Protein AF-A0A359E8F3-F1 (afdb_monomer_lite)

pLDDT: mean 83.63, std 13.79, range [54.94, 97.31]

Radius of gyration: 30.12 Å; chains: 1; bounding box: 56×21×74 Å

Structure (mmCIF, N/CA/C/O backbone):
data_AF-A0A359E8F3-F1
#
_entry.id   AF-A0A359E8F3-F1
#
loop_
_atom_site.group_PDB
_atom_site.id
_atom_site.type_symbol
_atom_site.label_atom_id
_atom_site.label_alt_id
_atom_site.label_comp_id
_atom_site.label_asym_id
_atom_site.label_entity_id
_atom_site.label_seq_id
_atom_site.pdbx_PDB_ins_code
_atom_site.Ca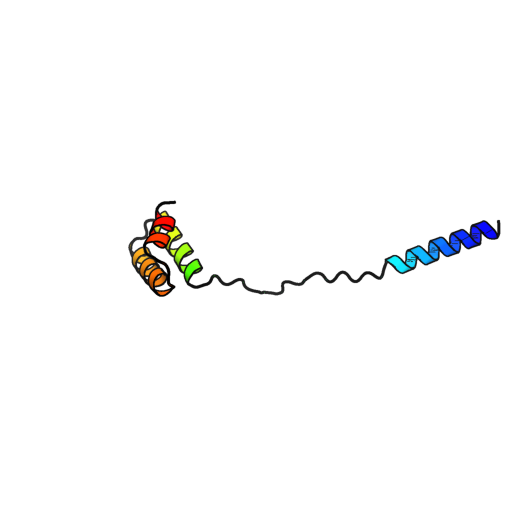rtn_x
_atom_site.Cartn_y
_atom_site.Cartn_z
_atom_site.occupancy
_atom_site.B_iso_or_equiv
_atom_site.auth_seq_id
_atom_site.auth_comp_id
_atom_site.auth_asym_id
_atom_site.auth_atom_id
_atom_site.pdbx_PDB_model_num
ATOM 1 N N . MET A 1 1 ? 46.134 7.256 -59.559 1.00 59.06 1 MET A N 1
ATOM 2 C CA . MET A 1 1 ? 45.098 8.301 -59.400 1.00 59.06 1 MET A CA 1
ATOM 3 C C . MET A 1 1 ? 43.683 7.746 -59.586 1.00 59.06 1 MET A C 1
ATOM 5 O O . MET A 1 1 ? 42.943 7.765 -58.618 1.00 59.06 1 MET A O 1
ATOM 9 N N . ARG A 1 2 ? 43.337 7.125 -60.728 1.00 66.69 2 ARG A N 1
ATOM 10 C CA . ARG A 1 2 ? 41.991 6.547 -60.995 1.00 66.69 2 ARG A CA 1
ATOM 11 C C . ARG A 1 2 ? 41.483 5.497 -59.987 1.00 66.69 2 ARG A C 1
ATOM 13 O O . ARG A 1 2 ? 40.303 5.444 -59.683 1.00 66.69 2 ARG A O 1
ATOM 20 N N . LYS A 1 3 ? 42.374 4.666 -59.439 1.00 60.75 3 LYS A N 1
ATOM 21 C CA . LYS A 1 3 ? 42.028 3.662 -58.416 1.00 60.75 3 LYS A CA 1
ATOM 22 C C . LYS A 1 3 ? 41.692 4.280 -57.054 1.00 60.75 3 LYS A C 1
ATOM 24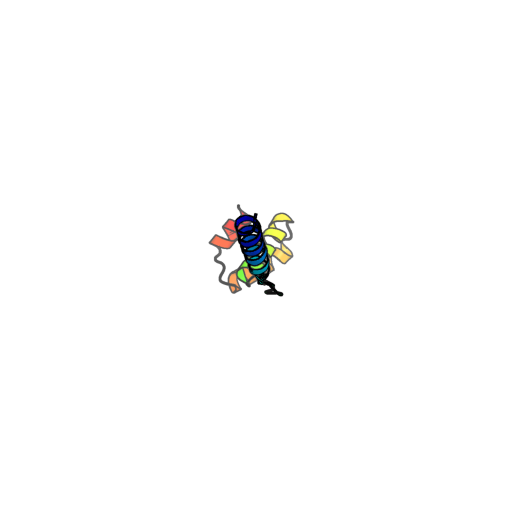 O O . LYS A 1 3 ? 40.760 3.826 -56.409 1.00 60.75 3 LYS A O 1
ATOM 29 N N . ALA A 1 4 ? 42.380 5.349 -56.652 1.00 73.06 4 ALA A N 1
ATOM 30 C CA . ALA A 1 4 ? 42.122 6.038 -55.384 1.00 73.06 4 ALA A CA 1
ATOM 31 C C . ALA A 1 4 ? 40.779 6.789 -55.403 1.00 73.06 4 ALA A C 1
ATOM 33 O O . ALA A 1 4 ? 40.053 6.763 -54.418 1.00 73.06 4 ALA A O 1
ATOM 34 N N . THR A 1 5 ? 40.404 7.368 -56.549 1.00 77.19 5 THR A N 1
ATOM 35 C CA . THR A 1 5 ? 39.091 8.007 -56.730 1.00 77.19 5 THR A CA 1
ATOM 36 C C . THR A 1 5 ? 37.942 6.995 -56.700 1.00 77.19 5 THR A C 1
ATOM 38 O O . THR A 1 5 ? 36.883 7.307 -56.176 1.00 77.19 5 THR A O 1
ATOM 41 N N . ILE A 1 6 ? 38.148 5.765 -57.191 1.00 79.81 6 ILE A N 1
ATOM 42 C CA . ILE A 1 6 ? 37.136 4.693 -57.117 1.00 79.81 6 ILE A CA 1
ATOM 43 C C . ILE A 1 6 ? 36.933 4.217 -55.673 1.00 79.81 6 ILE A C 1
ATOM 45 O O . ILE A 1 6 ? 35.796 4.116 -55.228 1.00 79.81 6 ILE A O 1
ATOM 49 N N . HIS A 1 7 ? 38.009 3.998 -54.910 1.00 72.69 7 HIS A N 1
ATOM 50 C CA . HIS A 1 7 ? 37.886 3.640 -53.490 1.00 72.69 7 HIS A CA 1
ATOM 51 C C . HIS A 1 7 ? 37.243 4.772 -52.675 1.00 72.69 7 HIS A C 1
ATOM 53 O O . HIS A 1 7 ? 36.409 4.500 -51.818 1.00 72.69 7 HIS A O 1
ATOM 59 N N . ALA A 1 8 ? 37.556 6.037 -52.988 1.00 79.94 8 ALA A N 1
ATOM 60 C CA . ALA A 1 8 ? 36.909 7.192 -52.366 1.00 79.94 8 ALA A CA 1
ATOM 61 C C . ALA A 1 8 ? 35.395 7.245 -52.654 1.00 79.94 8 ALA A C 1
ATOM 63 O O . ALA A 1 8 ? 34.617 7.533 -51.750 1.00 79.94 8 ALA A O 1
ATOM 64 N N . MET A 1 9 ? 34.961 6.902 -53.874 1.00 78.56 9 MET A N 1
ATOM 65 C CA . MET A 1 9 ? 33.533 6.810 -54.215 1.00 78.56 9 MET A CA 1
ATOM 66 C C . MET A 1 9 ? 32.828 5.636 -53.516 1.00 78.56 9 MET A C 1
ATOM 68 O O . MET A 1 9 ? 31.687 5.786 -53.089 1.00 78.56 9 MET A O 1
ATOM 72 N N . ILE A 1 10 ? 33.501 4.492 -53.347 1.00 81.25 10 ILE A N 1
ATOM 73 C CA . ILE A 1 10 ? 32.948 3.329 -52.628 1.00 81.25 10 ILE A CA 1
ATOM 74 C C . ILE A 1 10 ? 32.774 3.642 -51.135 1.00 81.25 10 ILE A C 1
ATOM 76 O O . ILE A 1 10 ? 31.729 3.340 -50.563 1.00 81.25 10 ILE A O 1
ATOM 80 N N . LEU A 1 11 ? 33.756 4.300 -50.513 1.00 77.81 11 LEU A N 1
ATOM 81 C CA . LEU A 1 11 ? 33.664 4.722 -49.111 1.00 77.81 11 LEU A CA 1
ATOM 82 C C . LEU A 1 11 ? 32.548 5.751 -48.892 1.00 77.81 11 LEU A C 1
ATOM 84 O O . LEU A 1 11 ? 31.815 5.661 -47.908 1.00 77.81 11 LEU A O 1
ATOM 88 N N . LEU A 1 12 ? 32.368 6.680 -49.836 1.00 78.00 12 LEU A N 1
ATOM 89 C CA . LEU A 1 12 ? 31.273 7.648 -49.795 1.00 78.00 12 LEU A CA 1
ATOM 90 C C . LEU A 1 12 ? 29.904 6.951 -49.883 1.00 78.00 12 LEU A C 1
ATOM 92 O O . LEU A 1 12 ? 29.009 7.262 -49.103 1.00 78.00 12 LEU A O 1
ATOM 96 N N . ALA A 1 13 ? 29.750 5.963 -50.768 1.00 75.06 13 ALA A N 1
ATOM 97 C CA . ALA A 1 13 ? 28.499 5.220 -50.922 1.00 75.06 13 ALA A CA 1
ATOM 98 C C . ALA A 1 13 ? 28.116 4.411 -49.668 1.00 75.06 13 ALA A C 1
ATOM 100 O O . ALA A 1 13 ? 26.942 4.372 -49.311 1.00 75.06 13 ALA A O 1
ATOM 101 N N . ILE A 1 14 ? 29.086 3.819 -48.961 1.00 74.88 14 ILE A N 1
ATOM 102 C CA . ILE A 1 14 ? 28.833 3.050 -47.727 1.00 74.88 14 ILE A CA 1
ATOM 103 C C . ILE A 1 14 ? 28.313 3.959 -46.602 1.00 74.88 14 ILE A C 1
ATOM 105 O O . ILE A 1 14 ? 27.421 3.562 -45.856 1.00 74.88 14 ILE A O 1
ATOM 109 N N . SER A 1 15 ? 28.800 5.203 -46.521 1.00 67.88 15 SER A N 1
ATOM 110 C CA . SER A 1 15 ? 28.347 6.169 -45.506 1.00 67.88 15 SER A CA 1
ATOM 111 C C . SER A 1 15 ? 26.885 6.615 -45.670 1.00 67.88 15 SER A C 1
ATOM 113 O O . SER A 1 15 ? 26.248 7.017 -44.701 1.00 67.88 15 SER A O 1
ATOM 115 N N . LEU A 1 16 ? 26.326 6.504 -46.880 1.00 67.38 16 LEU A N 1
ATOM 116 C CA . LEU A 1 16 ? 24.926 6.838 -47.164 1.00 67.38 16 LEU A CA 1
ATOM 117 C C . LEU A 1 16 ? 23.948 5.729 -46.748 1.00 67.38 16 LEU A C 1
ATOM 119 O O . LEU A 1 16 ? 22.783 6.014 -46.487 1.00 67.38 16 LEU A O 1
ATOM 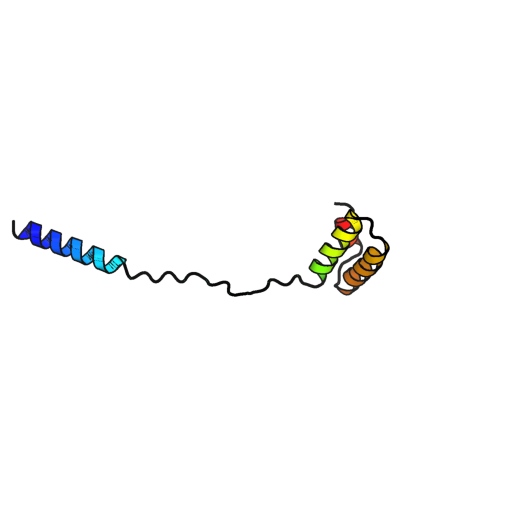123 N N . TRP A 1 17 ? 24.403 4.477 -46.647 1.00 69.00 17 TRP A N 1
ATOM 124 C CA . TRP A 1 17 ? 23.544 3.350 -46.262 1.00 69.00 17 TRP A CA 1
ATOM 125 C C . TRP A 1 17 ? 23.236 3.330 -44.761 1.00 69.00 17 TRP A C 1
ATOM 127 O O . TRP A 1 17 ? 22.154 2.912 -44.353 1.00 69.00 17 TRP A O 1
ATOM 137 N N . THR A 1 18 ? 24.147 3.832 -43.926 1.00 64.19 18 THR A N 1
ATOM 138 C CA . THR A 1 18 ? 24.050 3.722 -42.460 1.00 64.19 18 THR A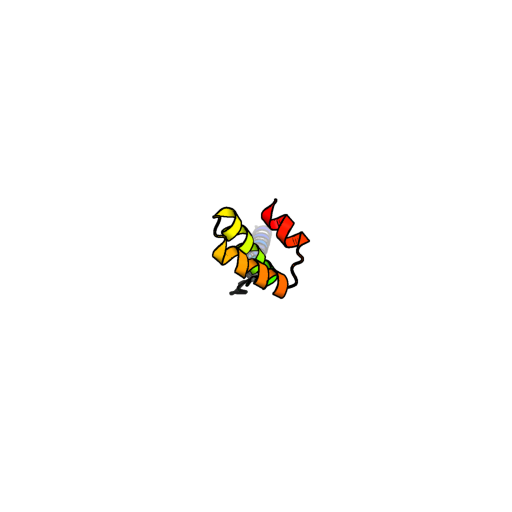 CA 1
ATOM 139 C C . THR A 1 18 ? 23.028 4.664 -41.816 1.00 64.19 18 THR A C 1
ATOM 141 O O . THR A 1 18 ? 22.759 4.541 -40.627 1.00 64.19 18 THR A O 1
ATOM 144 N N . ILE A 1 19 ? 22.447 5.601 -42.571 1.00 67.81 19 ILE A N 1
ATOM 145 C CA . ILE A 1 19 ? 21.546 6.640 -42.035 1.00 67.81 19 ILE A CA 1
ATOM 146 C C . ILE A 1 19 ? 20.086 6.148 -41.928 1.00 67.81 19 ILE A C 1
ATOM 148 O O . ILE A 1 19 ? 19.271 6.764 -41.251 1.00 67.81 19 ILE A O 1
ATOM 152 N N . SER A 1 20 ? 19.747 4.999 -42.520 1.00 65.56 20 SER A N 1
ATOM 153 C CA . SER A 1 20 ? 18.369 4.473 -42.578 1.00 65.56 20 SER A CA 1
ATOM 154 C C . SER A 1 20 ? 17.983 3.539 -41.417 1.00 65.56 20 SER A C 1
ATOM 156 O O . SER A 1 20 ? 17.209 2.601 -41.590 1.00 65.56 20 SER A O 1
ATOM 158 N N . SER A 1 21 ? 18.507 3.789 -40.213 1.00 66.50 21 SER A N 1
ATOM 159 C CA . SER A 1 21 ? 18.052 3.085 -39.005 1.00 66.50 21 SER A CA 1
ATOM 160 C C . SER A 1 21 ? 16.885 3.844 -38.371 1.00 66.50 21 SER A C 1
ATOM 162 O O . SER A 1 21 ? 17.093 4.840 -37.683 1.00 66.50 21 SER A O 1
ATOM 164 N N . GLU A 1 22 ? 15.653 3.384 -38.597 1.00 66.94 22 GLU A N 1
ATOM 165 C CA . GLU A 1 22 ? 14.479 3.870 -37.863 1.00 66.94 22 GLU A CA 1
ATOM 166 C C . GLU A 1 22 ? 14.552 3.385 -36.408 1.00 66.94 22 GLU A C 1
ATOM 168 O O . GLU A 1 22 ? 14.323 2.212 -36.102 1.00 66.94 22 GLU A O 1
ATOM 173 N N . THR A 1 23 ? 14.883 4.283 -35.483 1.00 66.25 23 THR A N 1
ATOM 174 C CA . THR A 1 23 ? 14.784 4.007 -34.051 1.00 66.25 23 THR A CA 1
ATOM 175 C C . THR A 1 23 ? 13.309 4.032 -33.646 1.00 66.25 23 THR A C 1
ATOM 177 O O . THR A 1 23 ? 12.708 5.090 -33.469 1.00 66.25 23 THR A O 1
ATOM 180 N N . LYS A 1 24 ? 12.690 2.856 -33.476 1.00 67.19 24 LYS A N 1
ATOM 181 C CA . LYS A 1 24 ? 11.410 2.750 -32.756 1.00 67.19 24 LYS A CA 1
ATOM 182 C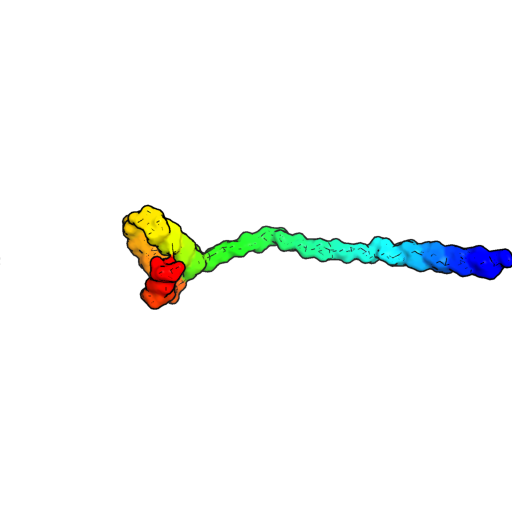 C . LYS A 1 24 ? 11.664 3.102 -31.290 1.00 67.19 24 LYS A C 1
ATOM 184 O O . LYS A 1 24 ? 11.990 2.232 -30.487 1.00 67.19 24 LYS A O 1
ATOM 189 N N . ALA A 1 25 ? 11.536 4.379 -30.943 1.00 65.44 25 ALA A N 1
ATOM 190 C CA . ALA A 1 25 ? 11.336 4.774 -29.558 1.00 65.44 25 ALA A CA 1
ATOM 191 C C . ALA A 1 25 ? 10.041 4.099 -29.092 1.00 65.44 25 ALA A C 1
ATOM 193 O O . ALA A 1 25 ? 8.978 4.332 -29.673 1.00 65.44 25 ALA A O 1
ATOM 194 N N . GLN A 1 26 ? 10.137 3.206 -28.107 1.00 65.56 26 GLN A N 1
ATOM 195 C CA . GLN A 1 26 ? 8.964 2.637 -27.459 1.00 65.56 26 GLN A CA 1
ATOM 196 C C . GLN A 1 26 ? 8.241 3.795 -26.773 1.00 65.56 26 GLN A C 1
ATOM 198 O O . GLN A 1 26 ? 8.646 4.260 -25.712 1.00 65.56 26 GLN A O 1
ATOM 203 N N . ASN A 1 27 ? 7.211 4.317 -27.436 1.00 60.34 27 ASN A N 1
ATOM 204 C CA . ASN A 1 27 ? 6.225 5.164 -26.797 1.00 60.34 27 ASN A CA 1
ATOM 205 C C . ASN A 1 27 ? 5.507 4.240 -25.812 1.00 60.34 27 ASN A C 1
ATOM 207 O O . ASN A 1 27 ? 4.611 3.494 -26.205 1.00 60.34 27 ASN A O 1
ATOM 211 N N . ILE A 1 28 ? 5.951 4.231 -24.554 1.00 60.66 28 ILE A N 1
ATOM 212 C CA . ILE A 1 28 ? 5.106 3.796 -23.443 1.00 60.66 28 ILE A CA 1
ATOM 213 C C . ILE A 1 28 ? 4.052 4.896 -23.315 1.00 60.66 28 ILE A C 1
ATOM 215 O O . ILE A 1 28 ? 4.156 5.795 -22.489 1.00 60.66 28 ILE A O 1
ATOM 219 N N . ALA A 1 29 ? 3.122 4.915 -24.264 1.00 54.94 29 ALA A N 1
ATOM 220 C CA . ALA A 1 29 ? 1.952 5.756 -24.196 1.00 54.94 29 ALA A CA 1
ATOM 221 C C . ALA A 1 29 ? 1.060 5.134 -23.123 1.00 54.94 29 ALA A C 1
ATOM 223 O O . ALA A 1 29 ? 0.466 4.084 -23.349 1.00 54.94 29 ALA A O 1
ATOM 224 N N . ASP A 1 30 ? 1.048 5.763 -21.951 1.00 56.59 30 ASP A N 1
ATOM 225 C CA . ASP A 1 30 ? -0.055 5.734 -20.993 1.00 56.59 30 ASP A CA 1
ATOM 226 C C . ASP A 1 30 ? -0.608 4.353 -20.600 1.00 56.59 30 ASP A C 1
ATOM 228 O O . ASP A 1 30 ? -1.813 4.196 -20.397 1.00 56.59 30 ASP A O 1
ATOM 232 N N . GLU A 1 31 ? 0.251 3.358 -20.365 1.00 59.62 31 GLU A N 1
ATOM 233 C CA . GLU A 1 31 ? -0.095 2.374 -19.337 1.00 59.62 31 GLU A CA 1
ATOM 234 C C . GLU A 1 31 ? 0.019 3.099 -17.997 1.00 59.62 31 GLU A C 1
ATOM 236 O O . GLU A 1 31 ? 1.070 3.129 -17.357 1.00 59.62 31 GLU A O 1
ATOM 241 N N . THR A 1 32 ? -1.069 3.763 -17.604 1.00 63.09 32 THR A N 1
ATOM 242 C CA . THR A 1 32 ? -1.279 4.163 -16.216 1.00 63.09 32 THR A CA 1
ATOM 243 C C . THR A 1 32 ? -1.180 2.883 -15.402 1.00 63.09 32 THR A C 1
ATOM 245 O O . THR A 1 32 ? -2.104 2.074 -15.376 1.00 63.09 32 THR A O 1
ATOM 248 N N . GLN A 1 33 ? -0.001 2.648 -14.822 1.00 69.88 33 GLN A N 1
ATOM 249 C CA . GLN A 1 33 ? 0.260 1.554 -13.896 1.00 69.88 33 GLN A CA 1
ATOM 250 C C . GLN A 1 33 ? -0.542 1.852 -12.632 1.00 69.88 33 GLN A C 1
ATOM 252 O O . GLN A 1 33 ? -0.026 2.378 -11.648 1.00 69.88 33 GLN A O 1
ATOM 257 N N . ASN A 1 34 ? -1.849 1.621 -12.717 1.00 83.12 34 ASN A N 1
ATOM 258 C CA . ASN A 1 34 ? -2.748 1.760 -11.597 1.00 83.12 34 ASN A CA 1
ATOM 259 C C . ASN A 1 34 ? -2.347 0.699 -10.585 1.00 83.12 34 ASN A C 1
ATOM 261 O O . ASN A 1 34 ? -2.200 -0.476 -10.928 1.00 83.12 34 ASN A O 1
ATOM 265 N N . LEU A 1 35 ? -2.158 1.140 -9.348 1.00 88.81 35 LEU A N 1
ATOM 266 C CA . LEU A 1 35 ? -1.967 0.233 -8.233 1.00 88.81 35 LEU A CA 1
ATOM 267 C C . LEU A 1 35 ? -3.175 -0.705 -8.169 1.00 88.81 35 LEU A C 1
ATOM 269 O O . LEU A 1 35 ? -4.313 -0.249 -8.327 1.00 88.81 35 LEU A O 1
ATOM 273 N N . ASN A 1 36 ? -2.935 -1.995 -7.950 1.00 90.88 36 ASN A N 1
ATOM 274 C CA . ASN A 1 36 ? -4.025 -2.912 -7.631 1.00 90.88 36 ASN A CA 1
ATOM 275 C C . ASN A 1 36 ? -4.602 -2.575 -6.239 1.00 90.88 36 ASN A C 1
ATOM 277 O O . ASN A 1 36 ? -4.049 -1.753 -5.504 1.00 90.88 36 ASN A O 1
ATOM 281 N N . GLU A 1 37 ? -5.730 -3.183 -5.885 1.00 91.94 37 GLU A N 1
ATOM 282 C CA . GLU A 1 37 ? -6.430 -2.893 -4.626 1.00 91.94 37 GLU A CA 1
ATOM 283 C C . GLU A 1 37 ? -5.539 -3.167 -3.399 1.00 91.94 37 GLU A C 1
ATOM 285 O O . GLU A 1 37 ? -5.439 -2.314 -2.518 1.00 91.94 37 GLU A O 1
ATOM 290 N N . GLU A 1 38 ? -4.776 -4.268 -3.405 1.00 92.56 38 GLU A N 1
ATOM 291 C CA . GLU A 1 38 ? -3.770 -4.586 -2.376 1.00 92.56 38 GLU A CA 1
ATOM 292 C C . GLU A 1 38 ? -2.738 -3.461 -2.201 1.00 92.56 38 GLU A C 1
ATOM 294 O O . GLU A 1 38 ? -2.479 -2.990 -1.094 1.00 92.56 38 GLU A O 1
ATOM 299 N N . GLN A 1 39 ? -2.140 -2.998 -3.300 1.00 94.31 39 GLN A N 1
ATOM 300 C CA . GLN A 1 39 ? -1.116 -1.957 -3.289 1.00 94.31 39 GLN A CA 1
ATOM 301 C C . GLN A 1 39 ? -1.682 -0.613 -2.831 1.00 94.31 39 GLN A C 1
ATOM 303 O O . GLN A 1 39 ? -1.000 0.123 -2.118 1.00 94.31 39 GLN A O 1
ATOM 308 N N . GLN A 1 40 ? -2.916 -0.282 -3.219 1.00 94.31 40 GLN A N 1
ATOM 309 C CA . GLN A 1 40 ? -3.588 0.926 -2.739 1.00 94.31 40 GLN A CA 1
ATOM 310 C C . GLN A 1 40 ? -3.823 0.856 -1.229 1.00 94.31 40 GLN A C 1
ATOM 312 O O . GLN A 1 40 ? -3.491 1.810 -0.522 1.00 94.31 40 GLN A O 1
ATOM 317 N N . ALA A 1 41 ? -4.308 -0.282 -0.727 1.00 95.12 41 ALA A N 1
ATOM 318 C CA . ALA A 1 41 ? -4.518 -0.496 0.699 1.00 95.12 41 ALA A CA 1
ATOM 319 C C . ALA A 1 41 ? -3.206 -0.379 1.492 1.00 95.12 41 ALA A C 1
ATOM 321 O O . ALA A 1 41 ? -3.169 0.326 2.499 1.00 95.12 41 ALA A O 1
ATOM 322 N N . ILE A 1 42 ? -2.103 -0.968 1.010 1.00 95.69 42 ILE A N 1
ATOM 323 C CA . ILE A 1 42 ? -0.774 -0.829 1.635 1.00 95.69 42 ILE A CA 1
ATOM 324 C C . ILE A 1 42 ? -0.374 0.648 1.741 1.00 95.69 42 ILE A C 1
ATOM 326 O O . ILE A 1 42 ? 0.005 1.107 2.819 1.00 95.69 42 ILE A O 1
ATOM 330 N N . VAL A 1 43 ? -0.496 1.414 0.651 1.00 95.12 43 VAL A N 1
ATOM 331 C CA . VAL A 1 43 ? -0.136 2.842 0.634 1.00 95.12 43 VAL A CA 1
ATOM 332 C C . VAL A 1 43 ? -0.960 3.637 1.650 1.00 95.12 43 VAL A C 1
ATOM 334 O O . VAL A 1 43 ? -0.401 4.457 2.385 1.00 95.12 43 VAL A O 1
ATOM 337 N N . LEU A 1 44 ? -2.270 3.392 1.719 1.00 95.81 44 LEU A N 1
ATOM 338 C CA . LEU A 1 44 ? -3.164 4.064 2.662 1.00 95.81 44 LEU A CA 1
ATOM 339 C C . LEU A 1 44 ? -2.849 3.686 4.114 1.00 95.81 44 LEU A C 1
ATOM 341 O O . LEU A 1 44 ? -2.701 4.577 4.952 1.00 95.81 44 LEU A O 1
ATOM 345 N N . ILE A 1 45 ? -2.676 2.394 4.409 1.00 96.19 45 ILE A N 1
ATOM 346 C CA . ILE A 1 45 ? -2.321 1.897 5.746 1.00 96.19 45 ILE A CA 1
ATOM 347 C C . ILE A 1 45 ? -1.001 2.520 6.207 1.00 96.19 45 ILE A C 1
ATOM 349 O O . ILE A 1 45 ? -0.950 3.066 7.312 1.00 96.19 45 ILE A O 1
ATOM 353 N N . SER A 1 46 ? 0.043 2.527 5.369 1.00 95.69 46 SER A N 1
ATOM 354 C CA . SER A 1 46 ? 1.325 3.160 5.703 1.00 95.69 46 SER A CA 1
ATOM 355 C C . SER A 1 46 ? 1.172 4.659 5.956 1.00 95.69 46 SER A C 1
ATOM 357 O O . SER A 1 46 ? 1.681 5.174 6.951 1.00 95.69 46 SER A O 1
ATOM 359 N N . ALA A 1 47 ? 0.449 5.376 5.090 1.00 96.56 47 ALA A N 1
ATOM 360 C CA . ALA A 1 47 ? 0.267 6.819 5.220 1.00 96.56 47 ALA A CA 1
ATOM 361 C C . ALA A 1 47 ? -0.511 7.196 6.492 1.00 96.56 47 ALA A C 1
ATOM 363 O O . ALA A 1 47 ? -0.117 8.112 7.224 1.00 96.56 47 ALA A O 1
ATOM 364 N N . TYR A 1 48 ? -1.601 6.488 6.792 1.00 97.31 48 TYR A N 1
ATOM 365 C CA . TYR A 1 48 ? -2.402 6.743 7.988 1.00 97.31 48 TYR A CA 1
ATOM 366 C C . TYR A 1 48 ? -1.695 6.304 9.268 1.00 97.31 48 TYR A C 1
ATOM 368 O O . TYR A 1 48 ? -1.774 7.015 10.269 1.00 97.31 48 TYR A O 1
ATOM 376 N N . THR A 1 49 ? -0.920 5.219 9.224 1.00 95.50 49 THR A N 1
ATOM 377 C CA . THR A 1 49 ? -0.036 4.810 10.326 1.00 95.50 49 THR A CA 1
ATOM 378 C C . THR A 1 49 ? 1.025 5.873 10.606 1.00 95.50 49 THR A C 1
ATOM 380 O O . THR A 1 49 ? 1.164 6.317 11.744 1.00 95.50 49 THR A O 1
ATOM 383 N N . ALA A 1 50 ? 1.713 6.360 9.569 1.00 95.00 50 ALA A N 1
ATOM 384 C CA . ALA A 1 50 ? 2.768 7.366 9.699 1.00 95.00 50 ALA A CA 1
ATOM 385 C C . ALA A 1 50 ? 2.253 8.721 10.217 1.00 95.00 50 ALA A C 1
ATOM 387 O O . ALA A 1 50 ? 2.975 9.449 10.897 1.00 95.00 50 ALA A O 1
ATOM 388 N N . THR A 1 51 ? 1.004 9.069 9.898 1.00 96.06 51 THR A N 1
ATOM 389 C CA . THR A 1 51 ? 0.367 10.322 10.337 1.00 96.06 51 THR A CA 1
ATOM 390 C C . THR A 1 51 ? -0.421 10.186 11.640 1.00 96.06 51 THR A C 1
ATOM 392 O O . THR A 1 51 ? -0.823 11.200 12.210 1.00 96.06 51 THR A O 1
ATOM 395 N N . GLY A 1 52 ? -0.643 8.962 12.131 1.00 95.19 52 GLY A N 1
ATOM 396 C CA . GLY A 1 52 ? -1.464 8.690 13.312 1.00 95.19 52 GLY A CA 1
ATOM 397 C C . GLY A 1 52 ? -2.966 8.907 13.092 1.00 95.19 52 GLY A C 1
ATOM 398 O O . GLY A 1 52 ? -3.701 9.135 14.054 1.00 95.19 52 GLY A O 1
ATOM 399 N N . ASN A 1 53 ? -3.443 8.862 11.845 1.00 96.69 53 ASN A N 1
ATOM 400 C CA . ASN A 1 53 ? -4.856 9.039 11.518 1.00 96.69 53 ASN A CA 1
ATOM 401 C C . ASN A 1 53 ? -5.636 7.732 11.735 1.00 96.69 53 ASN A C 1
ATOM 403 O O . ASN A 1 53 ? -5.883 6.975 10.800 1.00 96.69 53 ASN A O 1
ATOM 407 N N . LEU A 1 54 ? -6.011 7.466 12.987 1.00 94.56 54 LEU A N 1
ATOM 408 C CA . LEU A 1 54 ? -6.658 6.211 13.386 1.00 94.56 54 LEU A CA 1
ATOM 409 C C . LEU A 1 54 ? -8.057 6.002 12.787 1.00 94.56 54 LEU A C 1
ATOM 411 O O . LEU A 1 54 ? -8.466 4.857 12.615 1.00 94.56 54 LEU A O 1
ATOM 415 N N . GLU A 1 55 ? -8.782 7.084 12.489 1.00 94.12 55 GLU A N 1
ATOM 416 C CA . GLU A 1 55 ? -10.123 7.015 11.897 1.00 94.12 55 GLU A CA 1
ATOM 417 C C . GLU A 1 55 ? -10.043 6.420 10.488 1.00 94.12 55 GLU A C 1
ATOM 419 O O . GLU A 1 55 ? -10.591 5.348 10.244 1.00 94.12 55 GLU A O 1
ATOM 424 N N . ASN A 1 56 ? -9.237 7.030 9.614 1.00 96.00 56 ASN A N 1
ATOM 425 C CA . ASN A 1 56 ? -9.049 6.531 8.251 1.00 96.00 56 ASN A CA 1
ATOM 426 C C . ASN A 1 56 ? -8.232 5.232 8.201 1.00 96.00 56 ASN A C 1
ATOM 428 O O . ASN A 1 56 ? -8.407 4.427 7.290 1.00 96.00 56 ASN A O 1
ATOM 432 N N . LEU A 1 57 ? -7.356 4.994 9.185 1.00 96.00 57 LEU A N 1
ATOM 433 C CA . LEU A 1 57 ? -6.634 3.729 9.296 1.00 96.00 57 LEU A CA 1
ATOM 434 C C . LEU A 1 57 ? -7.598 2.555 9.496 1.00 96.00 57 LEU A C 1
ATOM 436 O O . LEU A 1 57 ? -7.385 1.502 8.910 1.00 96.00 57 LEU A O 1
ATOM 440 N N . ASN A 1 58 ? -8.660 2.710 10.296 1.00 95.81 58 ASN A N 1
ATOM 441 C CA . ASN A 1 58 ? -9.610 1.618 10.521 1.00 95.81 58 ASN A CA 1
ATOM 442 C C . ASN A 1 58 ? -10.301 1.175 9.229 1.00 95.81 58 ASN A C 1
ATOM 444 O O . ASN A 1 58 ? -10.516 -0.020 9.031 1.00 95.81 58 ASN A O 1
ATOM 448 N N . ASP A 1 59 ? -10.626 2.130 8.366 1.00 96.25 59 ASP A N 1
ATOM 449 C CA . ASP A 1 59 ? -11.279 1.851 7.095 1.00 96.25 59 ASP A CA 1
ATOM 450 C C . ASP A 1 59 ? -10.288 1.277 6.077 1.00 96.25 59 ASP A C 1
ATOM 452 O O . ASP A 1 59 ? -10.566 0.224 5.508 1.00 96.25 59 ASP A O 1
ATOM 456 N N . ALA A 1 60 ? -9.076 1.834 5.976 1.00 95.38 60 ALA A N 1
ATOM 457 C CA . ALA A 1 60 ? -8.014 1.280 5.129 1.00 95.38 60 ALA A CA 1
ATOM 458 C C . ALA A 1 60 ? -7.629 -0.164 5.512 1.00 95.38 60 ALA A C 1
ATOM 460 O O . ALA A 1 60 ? -7.299 -0.976 4.653 1.00 95.38 60 ALA A O 1
ATOM 461 N N . LEU A 1 61 ? -7.698 -0.515 6.801 1.00 96.31 61 LEU A N 1
ATOM 462 C CA . LEU A 1 61 ? -7.473 -1.884 7.270 1.00 96.31 61 LEU A CA 1
ATOM 463 C C . LEU A 1 61 ? -8.574 -2.849 6.813 1.00 96.31 61 LEU A C 1
ATOM 465 O O . LEU A 1 61 ? -8.268 -3.988 6.471 1.00 96.31 61 LEU A O 1
ATOM 469 N N . LYS A 1 62 ? -9.843 -2.420 6.807 1.00 96.00 62 LYS A N 1
ATOM 470 C CA . LYS A 1 62 ? -10.944 -3.241 6.277 1.00 96.00 62 LYS A CA 1
ATOM 471 C C . LYS A 1 62 ? -10.798 -3.427 4.774 1.00 96.00 62 LYS A C 1
ATOM 473 O O . LYS A 1 62 ? -10.881 -4.558 4.315 1.00 96.00 62 LYS A O 1
ATOM 478 N N . GLU A 1 63 ? -10.520 -2.345 4.049 1.00 94.88 63 GLU A N 1
ATOM 479 C CA . GLU A 1 63 ? -10.277 -2.386 2.604 1.00 94.88 63 GLU A CA 1
ATOM 480 C C . GLU A 1 63 ? -9.106 -3.315 2.267 1.00 94.88 63 GLU A C 1
ATOM 482 O O . GLU A 1 63 ? -9.203 -4.115 1.345 1.00 94.88 63 GLU A O 1
ATOM 487 N N . GLY A 1 64 ? -8.036 -3.295 3.067 1.00 95.06 64 GLY A N 1
ATOM 488 C CA . GLY A 1 64 ? -6.928 -4.232 2.912 1.00 95.06 64 GLY A CA 1
ATOM 489 C C . GLY A 1 64 ? -7.348 -5.695 3.057 1.00 95.06 64 GLY A C 1
ATOM 490 O O . GLY A 1 64 ? -6.970 -6.518 2.230 1.00 95.06 6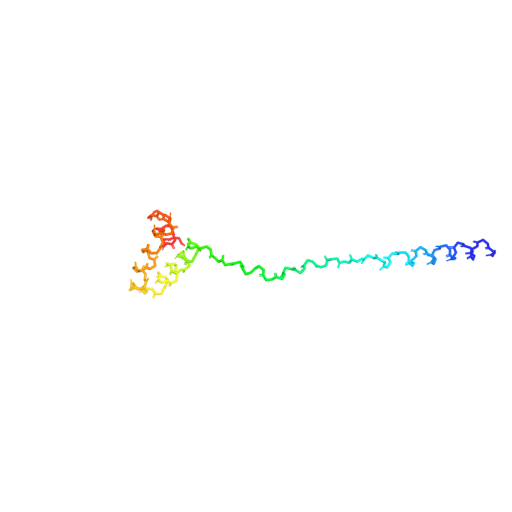4 GLY A O 1
ATOM 491 N N . LEU A 1 65 ? -8.161 -6.019 4.066 1.00 96.50 65 LEU A N 1
ATOM 492 C CA . LEU A 1 65 ? -8.676 -7.380 4.264 1.00 96.50 65 LEU A CA 1
ATOM 493 C C . LEU A 1 65 ? -9.643 -7.818 3.150 1.00 96.50 65 LEU A C 1
ATOM 495 O O . LEU A 1 65 ? -9.699 -9.001 2.829 1.00 96.50 65 LEU A O 1
ATOM 499 N N . GLU A 1 66 ? -10.419 -6.890 2.586 1.00 96.12 66 GLU A N 1
ATOM 500 C CA . GLU A 1 66 ? -11.293 -7.148 1.432 1.00 96.12 66 GLU A CA 1
ATOM 501 C C . GLU A 1 66 ? -10.492 -7.347 0.139 1.00 96.12 66 GLU A C 1
ATOM 503 O O . GLU A 1 66 ? -10.895 -8.139 -0.710 1.00 96.12 66 GLU A O 1
ATOM 508 N N . ALA A 1 67 ? -9.335 -6.692 0.031 1.00 94.88 67 ALA A N 1
ATOM 509 C CA . ALA A 1 67 ? -8.365 -6.852 -1.046 1.00 94.88 67 ALA A CA 1
ATOM 510 C C . ALA A 1 67 ? -7.425 -8.060 -0.848 1.00 94.88 67 ALA A C 1
ATOM 512 O O . ALA A 1 67 ? -6.326 -8.055 -1.383 1.00 94.88 67 ALA A O 1
ATOM 513 N N . ASP A 1 68 ? -7.823 -9.077 -0.075 1.00 94.94 68 ASP A N 1
ATOM 514 C CA . ASP A 1 68 ? -7.055 -10.303 0.210 1.00 94.94 68 ASP A CA 1
ATOM 515 C C . ASP A 1 68 ? -5.734 -10.124 1.001 1.00 94.94 68 ASP A C 1
ATOM 517 O O . ASP A 1 68 ? -5.008 -11.104 1.203 1.00 94.94 68 ASP A O 1
ATOM 521 N N . LEU A 1 69 ? -5.439 -8.940 1.564 1.00 95.69 69 LEU A N 1
ATOM 522 C CA . LEU A 1 69 ? -4.313 -8.810 2.501 1.00 95.69 69 LEU A CA 1
ATOM 523 C C . LEU A 1 69 ? -4.586 -9.594 3.784 1.00 95.69 69 LEU A C 1
ATOM 525 O O . LEU A 1 69 ? -5.655 -9.530 4.394 1.00 95.69 69 LEU A O 1
ATOM 529 N N . THR A 1 70 ? -3.565 -10.285 4.270 1.00 97.12 70 THR A N 1
ATOM 530 C CA . THR A 1 70 ? -3.609 -10.957 5.564 1.00 97.12 70 THR A CA 1
ATOM 531 C C . THR A 1 70 ? -3.283 -9.994 6.702 1.00 97.12 70 THR A C 1
ATOM 533 O O . THR A 1 70 ? -2.523 -9.034 6.566 1.00 97.12 70 THR A O 1
ATOM 536 N N . VAL A 1 71 ? -3.772 -10.319 7.902 1.00 95.38 71 VAL A N 1
ATOM 537 C CA . VAL A 1 71 ? -3.392 -9.614 9.140 1.00 95.38 71 VAL A CA 1
ATOM 538 C C . VAL A 1 71 ? -1.868 -9.576 9.325 1.00 95.38 71 VAL A C 1
ATOM 540 O O . VAL A 1 71 ? -1.338 -8.618 9.879 1.00 95.38 71 VAL A O 1
ATOM 543 N N . ASN A 1 72 ? -1.150 -10.603 8.860 1.00 96.56 72 ASN A N 1
ATOM 544 C CA . ASN A 1 72 ? 0.302 -10.651 8.978 1.00 96.56 72 ASN A CA 1
ATOM 545 C C . ASN A 1 72 ? 0.991 -9.659 8.028 1.00 96.56 72 ASN A C 1
ATOM 547 O O . ASN A 1 72 ? 1.904 -8.966 8.456 1.00 96.56 72 ASN A O 1
ATOM 551 N N . GLU A 1 73 ? 0.533 -9.543 6.781 1.00 95.94 73 GLU A N 1
ATOM 552 C CA . GLU A 1 73 ? 1.061 -8.563 5.818 1.00 95.94 73 GLU A CA 1
ATOM 553 C C . GLU A 1 73 ? 0.781 -7.128 6.262 1.00 95.94 73 GLU A C 1
ATOM 555 O O . GLU A 1 73 ? 1.674 -6.288 6.239 1.00 95.94 73 GLU A O 1
ATOM 560 N N . ILE A 1 74 ? -0.427 -6.865 6.760 1.00 95.12 74 ILE A N 1
ATOM 561 C CA . ILE A 1 74 ? -0.786 -5.572 7.350 1.00 95.12 74 ILE A CA 1
ATOM 562 C C . ILE A 1 74 ? 0.137 -5.225 8.529 1.00 95.12 74 ILE A C 1
ATOM 564 O O . ILE A 1 74 ? 0.606 -4.093 8.636 1.00 95.12 74 ILE A O 1
ATOM 568 N N . ASN A 1 75 ? 0.414 -6.186 9.416 1.00 94.69 75 ASN A N 1
ATOM 569 C CA . ASN A 1 75 ? 1.316 -5.962 10.547 1.00 94.69 75 ASN A CA 1
ATOM 570 C C . ASN A 1 75 ? 2.745 -5.656 10.094 1.00 94.69 75 ASN A C 1
ATOM 572 O O . ASN A 1 75 ? 3.377 -4.776 10.675 1.00 94.69 75 ASN A O 1
ATOM 576 N N . GLU A 1 76 ? 3.247 -6.338 9.063 1.00 94.38 76 GLU A N 1
ATOM 577 C CA . GLU A 1 76 ? 4.561 -6.025 8.494 1.00 94.38 76 GLU A CA 1
ATOM 578 C C . GLU A 1 76 ? 4.608 -4.582 7.980 1.00 94.38 76 GLU A C 1
ATOM 580 O O . GLU A 1 76 ? 5.541 -3.860 8.308 1.00 94.38 76 GLU A O 1
ATOM 585 N N . VAL A 1 77 ? 3.569 -4.121 7.277 1.00 92.81 77 VAL A N 1
ATOM 586 C CA . VAL A 1 77 ? 3.471 -2.741 6.759 1.00 92.81 77 VAL A CA 1
ATOM 587 C C . VAL A 1 77 ? 3.447 -1.675 7.867 1.00 92.81 77 VAL A C 1
ATOM 589 O O . VAL A 1 77 ? 3.839 -0.533 7.633 1.00 92.81 77 VAL A O 1
ATOM 592 N N . ILE A 1 78 ? 2.954 -2.015 9.061 1.00 92.69 78 ILE A N 1
ATOM 593 C CA . ILE A 1 78 ? 2.862 -1.094 10.206 1.00 92.69 78 ILE A CA 1
ATOM 594 C C . ILE A 1 78 ? 4.165 -1.052 11.016 1.00 92.69 78 ILE A C 1
ATOM 596 O O . ILE A 1 78 ? 4.502 -0.011 11.583 1.00 92.69 78 ILE A O 1
ATOM 600 N N . VAL A 1 79 ? 4.848 -2.192 11.150 1.00 90.25 79 VAL A N 1
ATOM 601 C CA . VAL A 1 79 ? 5.992 -2.355 12.062 1.00 90.25 79 VAL A CA 1
ATOM 602 C C . VAL A 1 79 ? 7.336 -2.085 11.381 1.00 90.25 79 VAL A C 1
ATOM 604 O O . VAL A 1 79 ? 8.241 -1.583 12.054 1.00 90.25 79 VAL A O 1
ATOM 607 N N . HIS A 1 80 ? 7.479 -2.429 10.098 1.00 75.75 80 HIS A N 1
ATOM 608 C CA . HIS A 1 80 ? 8.682 -2.171 9.296 1.00 75.75 80 HIS A CA 1
ATOM 609 C C . HIS A 1 80 ? 8.621 -0.814 8.587 1.00 75.75 80 HIS A C 1
ATOM 611 O O . HIS A 1 80 ? 9.693 -0.167 8.513 1.00 75.75 80 HIS A O 1
#

Secondary structure (DSSP, 8-state):
-HHHHHHHHHHHHHHHHTT--------------PPPHHHHHHHHHHHHHHHT-HHHHHHHHHHHHHTT--HHHHHHHHH-

Foldseek 3Di:
DVVVVVVVVVVVVVVVVVPPDDPPPPPPPDPPVDDQQLRVLLVQCLVCLVVVVVVSNVVSVVSNVVSVHDPVNSVVSNPD

Sequence (80 aa):
MRKATIHAMILLAISLWTISSETKAQNIADETQNLNEEQQAIVLISAYTATGNLENLNDALKEGLEADLTVNEINEVIVH